Protein AF-A0A5B6YK71-F1 (afdb_monomer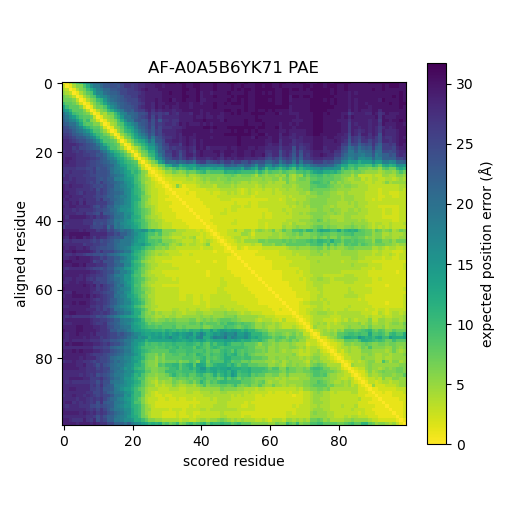)

pLDDT: mean 79.06, std 18.9, range [36.88, 95.69]

Radius of gyration: 24.8 Å; Cα contacts (8 Å, |Δi|>4): 43; chains: 1; bounding box: 58×72×35 Å

Mean predicted aligned error: 12.87 Å

Organism: Davidia involucrata (NCBI:txid16924)

Structure (mmCIF, N/CA/C/O backbone):
data_AF-A0A5B6YK71-F1
#
_entry.id   AF-A0A5B6YK71-F1
#
loop_
_atom_site.group_PDB
_atom_site.id
_atom_site.type_symbol
_atom_site.label_atom_id
_atom_site.label_alt_id
_atom_site.label_comp_id
_atom_site.label_asym_id
_atom_site.label_entity_id
_atom_site.label_seq_id
_atom_site.pdbx_PDB_ins_code
_atom_site.Cartn_x
_atom_site.Cartn_y
_atom_site.Cartn_z
_atom_site.occupancy
_atom_site.B_iso_or_equiv
_atom_site.auth_seq_id
_atom_site.auth_comp_id
_atom_site.auth_asym_id
_atom_site.auth_atom_id
_atom_site.pdbx_PDB_model_num
ATOM 1 N N . MET A 1 1 ? -48.094 57.738 -16.896 1.00 43.31 1 MET A N 1
ATOM 2 C CA . MET A 1 1 ? -46.887 57.117 -16.311 1.00 43.31 1 MET A CA 1
ATOM 3 C C . MET A 1 1 ? -47.266 55.746 -15.783 1.00 43.31 1 MET A C 1
ATOM 5 O O . MET A 1 1 ? -48.151 55.680 -14.945 1.00 43.31 1 MET A O 1
ATOM 9 N N . GLY A 1 2 ? -46.614 54.698 -16.291 1.00 42.88 2 GLY A N 1
ATOM 10 C CA . GLY A 1 2 ? -46.487 53.401 -15.619 1.00 42.88 2 GLY A CA 1
ATOM 11 C C . GLY A 1 2 ? -47.617 52.389 -15.817 1.00 42.88 2 GLY A C 1
ATOM 12 O O . GLY A 1 2 ? -48.581 52.386 -15.059 1.00 42.88 2 GLY A O 1
ATOM 13 N N . LYS A 1 3 ? -47.412 51.436 -16.731 1.00 36.88 3 LYS A N 1
ATOM 14 C CA . LYS A 1 3 ? -47.361 50.022 -16.331 1.00 36.88 3 LYS A CA 1
ATOM 15 C C . LYS A 1 3 ? -46.655 49.197 -17.400 1.00 36.88 3 LYS A C 1
ATOM 17 O O . LYS A 1 3 ? -47.119 49.070 -18.526 1.00 36.88 3 LYS A O 1
ATOM 22 N N . GLU A 1 4 ? -45.472 48.754 -17.007 1.00 38.56 4 GLU A N 1
ATOM 23 C CA . GLU A 1 4 ? -44.539 47.928 -17.752 1.00 38.56 4 GLU A CA 1
ATOM 24 C C . GLU A 1 4 ? -45.107 46.517 -17.918 1.00 38.56 4 GLU A C 1
ATOM 26 O O . GLU A 1 4 ? -45.783 45.984 -17.038 1.00 38.56 4 GLU A O 1
ATOM 31 N N . SER A 1 5 ? -44.844 45.951 -19.090 1.00 42.59 5 SER A N 1
ATOM 32 C CA . SER A 1 5 ? -45.140 44.581 -19.483 1.00 42.59 5 SER A CA 1
ATOM 33 C C . SER A 1 5 ? -44.465 43.573 -18.554 1.00 42.59 5 SER A C 1
ATOM 35 O O . SER A 1 5 ? -43.246 43.608 -18.384 1.00 42.59 5 SER A O 1
ATOM 37 N N . GLU A 1 6 ? -45.261 42.647 -18.021 1.00 40.31 6 GLU A N 1
ATOM 38 C CA . GLU A 1 6 ? -44.812 41.427 -17.353 1.00 40.31 6 GLU A CA 1
ATOM 39 C C . GLU A 1 6 ? -43.846 40.639 -18.247 1.00 40.31 6 GLU A C 1
ATOM 41 O O . GLU A 1 6 ? -44.232 40.060 -19.262 1.00 40.31 6 GLU A O 1
ATOM 46 N N . VAL A 1 7 ? -42.584 40.570 -17.835 1.00 40.75 7 VAL A N 1
ATOM 47 C CA . VAL A 1 7 ? -41.667 39.500 -18.232 1.00 40.75 7 VAL A CA 1
ATOM 48 C C . VAL A 1 7 ? -41.608 38.523 -17.069 1.00 40.75 7 VAL A C 1
ATOM 50 O O . VAL A 1 7 ? -40.939 38.754 -16.065 1.00 40.75 7 VAL A O 1
ATOM 53 N N . SER A 1 8 ? -42.384 37.448 -17.203 1.00 39.19 8 SER A N 1
ATOM 54 C CA . SER A 1 8 ? -42.418 36.318 -16.282 1.00 39.19 8 SER A CA 1
ATOM 55 C C . SER A 1 8 ? -41.026 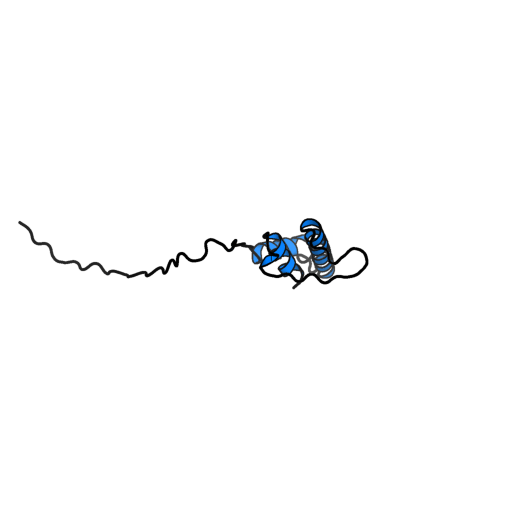35.688 -16.211 1.00 39.19 8 SER A C 1
ATOM 57 O O . SER A 1 8 ? -40.573 35.044 -17.158 1.00 39.19 8 SER A O 1
ATOM 59 N N . ALA A 1 9 ? -40.334 35.898 -15.093 1.00 43.09 9 ALA A N 1
ATOM 60 C CA . ALA A 1 9 ? -39.089 35.217 -14.781 1.00 43.09 9 ALA A CA 1
ATOM 61 C C . ALA A 1 9 ? -39.365 33.710 -14.627 1.00 43.09 9 ALA A C 1
ATOM 63 O O . ALA A 1 9 ? -40.253 33.307 -13.880 1.00 43.09 9 ALA A O 1
ATOM 64 N N . MET A 1 10 ? -38.623 32.878 -15.361 1.00 47.47 10 MET A N 1
ATOM 65 C CA . MET A 1 10 ? -38.597 31.430 -15.152 1.00 47.47 10 MET A CA 1
ATOM 66 C C . MET A 1 10 ? -37.976 31.138 -13.784 1.00 47.47 10 MET A C 1
ATOM 68 O O . MET A 1 10 ? -36.765 31.269 -13.608 1.00 47.47 10 MET A O 1
ATOM 72 N N . GLU A 1 11 ? -38.799 30.720 -12.827 1.00 48.88 11 GLU A N 1
ATOM 73 C CA . GLU A 1 11 ? -38.326 30.052 -11.620 1.00 48.88 11 GLU A CA 1
ATOM 74 C C . GLU A 1 11 ? -37.856 28.641 -11.992 1.00 48.88 11 GLU A C 1
ATOM 76 O O . GLU A 1 11 ? -38.653 27.743 -12.263 1.00 48.88 11 GLU A O 1
ATOM 81 N N . ILE A 1 12 ? -36.538 28.446 -12.034 1.00 52.28 12 ILE A N 1
ATOM 82 C CA . ILE A 1 12 ? -35.943 27.112 -11.996 1.00 52.28 12 ILE A CA 1
ATOM 83 C C . ILE A 1 12 ? -35.809 26.766 -10.513 1.00 52.28 12 ILE A C 1
ATOM 85 O O . ILE A 1 12 ? -34.891 27.228 -9.837 1.00 52.28 12 ILE A O 1
ATOM 89 N N . ASP A 1 13 ? -36.772 25.993 -10.006 1.00 48.50 13 ASP A N 1
ATOM 90 C CA . ASP A 1 13 ? -36.745 25.367 -8.680 1.00 48.50 13 ASP A CA 1
ATOM 91 C C . ASP A 1 13 ? -35.641 24.292 -8.669 1.00 48.50 13 ASP A C 1
ATOM 93 O O . ASP A 1 13 ? -35.897 23.088 -8.746 1.00 48.50 13 ASP A O 1
ATOM 97 N N . ASP A 1 14 ? -34.377 24.725 -8.617 1.00 51.66 14 ASP A N 1
ATOM 98 C CA . ASP A 1 14 ? -33.256 23.872 -8.235 1.00 51.66 14 ASP A CA 1
ATOM 99 C C . ASP A 1 14 ? -33.403 23.571 -6.741 1.00 51.66 14 ASP A C 1
ATOM 101 O O . ASP A 1 14 ? -32.747 24.155 -5.871 1.00 51.66 14 ASP A O 1
ATOM 105 N N . LYS A 1 15 ? -34.270 22.600 -6.432 1.00 49.78 15 LYS A N 1
ATOM 106 C CA . LYS A 1 15 ? -34.231 21.850 -5.178 1.00 49.78 15 LYS A CA 1
ATOM 107 C C . LYS A 1 15 ? -32.904 21.111 -5.105 1.00 49.78 15 LYS A C 1
ATOM 109 O O . LYS A 1 15 ? -32.820 19.893 -5.248 1.00 49.78 15 LYS A O 1
ATOM 114 N N . LYS A 1 16 ? -31.842 21.847 -4.784 1.00 44.91 16 LYS A N 1
ATOM 115 C CA . LYS A 1 16 ? -30.685 21.292 -4.108 1.00 44.91 16 LYS A CA 1
ATOM 116 C C . LYS A 1 16 ? -31.196 20.852 -2.747 1.00 44.91 16 LYS A C 1
ATOM 118 O O . LYS A 1 16 ? -31.210 21.624 -1.789 1.00 44.91 16 LYS A O 1
ATOM 123 N N . SER A 1 17 ? -31.638 19.600 -2.680 1.00 41.97 17 SER A N 1
ATOM 124 C CA . SER A 1 17 ? -31.829 18.855 -1.446 1.00 41.97 17 SER A CA 1
ATOM 125 C C . SER A 1 17 ? -30.477 18.780 -0.738 1.00 41.97 17 SER A C 1
ATOM 127 O O . SER A 1 17 ? -29.759 17.782 -0.788 1.00 41.97 17 SER A O 1
ATOM 129 N N . THR A 1 18 ? -30.088 19.883 -0.111 1.00 51.75 18 THR A N 1
ATOM 130 C CA . THR A 1 18 ? -28.995 19.933 0.844 1.00 51.75 18 THR A CA 1
ATOM 131 C C . THR A 1 18 ? -29.599 19.404 2.131 1.00 51.75 18 THR A C 1
ATOM 133 O O . THR A 1 18 ? -29.960 20.163 3.021 1.00 51.75 18 THR A O 1
ATOM 136 N N . ALA A 1 19 ? -29.822 18.088 2.166 1.00 50.00 19 ALA A N 1
ATOM 137 C CA . ALA A 1 19 ? -30.210 17.400 3.382 1.00 50.00 19 ALA A CA 1
ATOM 138 C C . ALA A 1 19 ? -29.140 17.705 4.449 1.00 50.00 19 ALA A C 1
ATOM 140 O O . ALA A 1 19 ? -27.958 17.423 4.209 1.00 50.00 19 ALA A O 1
ATOM 141 N N . PRO A 1 20 ? -29.503 18.294 5.599 1.00 51.91 20 PRO A N 1
ATOM 142 C CA . PRO A 1 20 ? -28.555 18.644 6.648 1.00 51.91 20 PRO A CA 1
ATOM 143 C C . PRO A 1 20 ? -28.234 17.444 7.562 1.00 51.91 20 PRO A C 1
ATOM 145 O O . PRO A 1 20 ? -28.147 17.611 8.769 1.00 51.91 20 PRO A O 1
ATOM 148 N N . ASP A 1 21 ? -28.003 16.244 7.009 1.00 52.28 21 ASP A N 1
ATOM 149 C CA . ASP A 1 21 ? -27.893 15.001 7.802 1.00 52.28 21 ASP A CA 1
ATOM 150 C C . ASP A 1 21 ? -26.572 14.227 7.617 1.00 52.28 21 ASP A C 1
ATOM 152 O O . ASP A 1 21 ? -26.547 12.998 7.603 1.00 52.28 21 ASP A O 1
ATOM 156 N N . GLN A 1 22 ? -25.425 14.904 7.485 1.00 58.03 22 GLN A N 1
ATOM 157 C CA . GLN A 1 22 ? -24.112 14.228 7.542 1.00 58.03 22 GLN A CA 1
ATOM 158 C C . GLN A 1 22 ? -23.039 15.067 8.242 1.00 58.03 22 GLN A C 1
ATOM 160 O O . GLN A 1 22 ? -21.990 15.359 7.671 1.00 58.03 22 GLN A O 1
ATOM 165 N N . ILE A 1 23 ? -23.287 15.458 9.491 1.00 55.41 23 ILE A N 1
ATOM 166 C CA . ILE A 1 23 ? -22.301 16.205 10.293 1.00 55.41 23 ILE A CA 1
ATOM 167 C C . ILE A 1 23 ? -21.299 15.262 10.998 1.00 55.41 23 ILE A C 1
ATOM 169 O O . ILE A 1 23 ? -20.198 15.683 11.327 1.00 55.41 23 ILE A O 1
ATOM 173 N N . ASN A 1 24 ? -21.596 13.961 11.137 1.00 58.62 24 ASN A N 1
ATOM 174 C CA . ASN A 1 24 ? -20.811 13.052 11.993 1.00 58.62 24 ASN A CA 1
ATOM 175 C C . ASN A 1 24 ? -20.087 11.891 11.288 1.00 58.62 24 ASN A C 1
ATOM 177 O O . ASN A 1 24 ? -19.692 10.940 11.958 1.00 58.62 24 ASN A O 1
ATOM 181 N N . ASN A 1 25 ? -19.871 11.940 9.968 1.00 65.94 25 ASN A N 1
ATOM 182 C CA . ASN A 1 25 ? -18.995 10.963 9.310 1.00 65.94 25 ASN A CA 1
ATOM 183 C C . ASN A 1 25 ? -17.828 11.682 8.616 1.00 65.94 25 ASN A C 1
ATOM 185 O O . ASN A 1 25 ? -18.070 12.407 7.645 1.00 65.94 25 ASN A O 1
ATOM 189 N N . PRO A 1 26 ? -16.578 11.535 9.095 1.00 75.12 26 PRO A N 1
ATOM 190 C CA . PRO A 1 26 ? -15.439 12.209 8.486 1.00 75.12 26 PRO A CA 1
ATOM 191 C C . PRO A 1 26 ? -15.280 11.753 7.031 1.00 75.12 26 PRO A C 1
ATOM 193 O O . PRO A 1 26 ? -15.071 10.575 6.738 1.00 75.12 26 PRO A O 1
ATOM 196 N N . LYS A 1 27 ? -15.403 12.702 6.097 1.00 82.06 27 LYS A N 1
ATOM 197 C CA . LYS A 1 27 ? -15.238 12.450 4.663 1.00 82.06 27 LYS A CA 1
ATOM 198 C C . LYS A 1 27 ? -13.756 12.510 4.313 1.00 82.06 27 LYS A C 1
ATOM 200 O O . LYS A 1 27 ? -13.120 13.551 4.449 1.00 82.06 27 LYS A O 1
ATOM 205 N N . PHE A 1 28 ? -13.218 11.396 3.830 1.00 86.62 28 PHE A N 1
ATOM 206 C CA . PHE A 1 28 ? -11.848 11.308 3.330 1.00 86.62 28 PHE A CA 1
ATOM 207 C C . PHE A 1 28 ? -11.853 11.237 1.803 1.00 86.62 28 PHE A C 1
ATOM 209 O O . PHE A 1 28 ? -12.596 10.452 1.218 1.00 86.62 28 PHE A O 1
ATOM 216 N N . SER A 1 29 ? -10.997 12.023 1.153 1.00 88.75 29 SER A N 1
ATOM 217 C CA . SER A 1 29 ? -10.829 12.023 -0.304 1.00 88.75 29 SER A CA 1
ATOM 218 C C . SER A 1 29 ? -9.421 11.585 -0.696 1.00 88.75 29 SER A C 1
ATOM 220 O O . SER A 1 29 ? -8.447 12.025 -0.081 1.00 88.75 29 SER A O 1
ATOM 222 N N . ILE A 1 30 ? -9.300 10.774 -1.753 1.00 90.38 30 ILE A N 1
ATOM 223 C CA . ILE A 1 30 ? -8.012 10.414 -2.365 1.00 90.38 30 ILE A CA 1
ATOM 224 C C . ILE A 1 30 ? -8.062 10.585 -3.883 1.00 90.38 30 ILE A C 1
ATOM 226 O O . ILE A 1 30 ? -9.028 10.187 -4.529 1.00 90.38 30 ILE A O 1
ATOM 230 N N . ASN A 1 31 ? -6.998 11.136 -4.472 1.00 93.00 31 ASN A N 1
ATOM 231 C CA . ASN A 1 31 ? -6.849 11.176 -5.926 1.00 93.00 31 ASN A CA 1
ATOM 232 C C . ASN A 1 31 ? -6.157 9.892 -6.406 1.00 93.00 31 ASN A C 1
ATOM 234 O O . ASN A 1 31 ? -4.928 9.809 -6.475 1.00 93.00 31 ASN A O 1
ATOM 238 N N . VAL A 1 32 ? -6.965 8.866 -6.688 1.00 92.62 32 VAL A N 1
ATOM 239 C CA . VAL A 1 32 ? -6.480 7.526 -7.055 1.00 92.62 32 VAL A CA 1
ATOM 240 C C . VAL A 1 32 ? -5.633 7.568 -8.326 1.00 92.62 32 VAL A C 1
ATOM 242 O O . VAL A 1 32 ? -4.548 6.990 -8.357 1.00 92.62 32 VAL A O 1
ATOM 245 N N . LEU A 1 33 ? -6.095 8.276 -9.360 1.00 92.94 33 LEU A N 1
ATOM 246 C CA . LEU A 1 33 ? -5.430 8.301 -10.662 1.00 92.94 33 LEU A CA 1
ATOM 247 C C . LEU A 1 33 ? -4.041 8.938 -10.572 1.00 92.94 33 LEU A C 1
ATOM 249 O O . LEU A 1 33 ? -3.060 8.353 -11.035 1.00 92.94 33 LEU A O 1
ATOM 253 N N . GLN A 1 34 ? -3.946 10.108 -9.936 1.00 94.19 34 GLN A N 1
ATOM 254 C CA . GLN A 1 34 ? -2.676 10.809 -9.771 1.00 94.19 34 GLN A CA 1
ATOM 255 C C . GLN A 1 34 ? -1.686 9.983 -8.939 1.00 94.19 34 GLN A C 1
ATOM 257 O O . GLN A 1 34 ? -0.514 9.855 -9.311 1.00 94.19 34 GLN A O 1
ATOM 262 N N . LEU A 1 35 ? -2.147 9.382 -7.837 1.00 92.50 35 LEU A N 1
ATOM 263 C CA . LEU A 1 35 ? -1.314 8.546 -6.970 1.00 92.50 35 LEU A CA 1
ATOM 264 C C . LEU A 1 35 ? -0.790 7.306 -7.704 1.00 92.50 35 LEU A C 1
ATOM 266 O O . LEU A 1 35 ? 0.391 6.968 -7.595 1.00 92.50 35 LEU A O 1
ATOM 270 N N . LEU A 1 36 ? -1.655 6.633 -8.459 1.00 93.00 36 LEU A N 1
ATOM 271 C CA . LEU A 1 36 ? -1.310 5.409 -9.167 1.00 93.00 36 LEU A CA 1
ATOM 272 C C . LEU A 1 36 ? -0.318 5.696 -10.297 1.00 93.00 36 LEU A C 1
ATOM 274 O O . LEU A 1 36 ? 0.735 5.064 -10.353 1.00 93.00 36 LEU A O 1
ATOM 278 N N . LYS A 1 37 ? -0.591 6.699 -11.140 1.00 94.56 37 LYS A N 1
ATOM 279 C CA . LYS A 1 37 ? 0.288 7.051 -12.264 1.00 94.56 37 LYS A CA 1
ATOM 280 C C . LYS A 1 37 ? 1.661 7.533 -11.802 1.00 94.56 37 LYS A C 1
ATOM 282 O O . LYS A 1 37 ? 2.667 7.063 -12.330 1.00 94.56 37 LYS A O 1
ATOM 287 N N . SER A 1 38 ? 1.728 8.396 -10.786 1.00 94.38 38 SER A 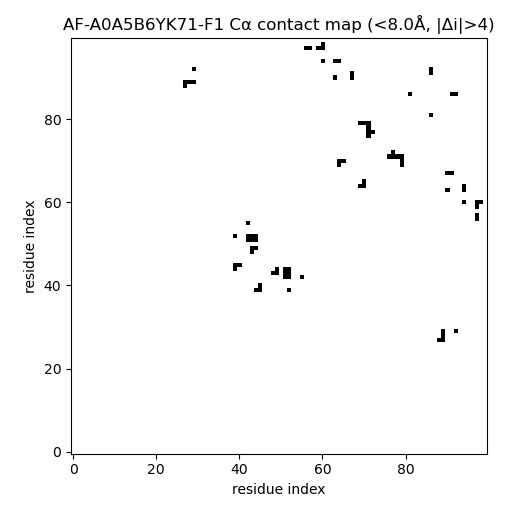N 1
ATOM 288 C CA . SER A 1 38 ? 3.014 8.848 -10.227 1.00 94.38 38 SER A CA 1
ATOM 289 C C . SER A 1 38 ? 3.832 7.683 -9.657 1.00 94.38 38 SER A C 1
ATOM 291 O O . SER A 1 38 ? 5.005 7.524 -10.001 1.00 94.38 38 SER A O 1
ATOM 293 N N . SER A 1 39 ? 3.197 6.806 -8.874 1.00 92.62 39 SER A N 1
ATOM 294 C CA . SER A 1 39 ? 3.858 5.639 -8.278 1.00 92.62 39 SER A CA 1
ATOM 295 C C . SER A 1 39 ? 4.340 4.641 -9.335 1.00 92.62 39 SER A C 1
ATOM 297 O O . SER A 1 39 ? 5.454 4.129 -9.247 1.00 92.62 39 SER A O 1
ATOM 299 N N . GLN A 1 40 ? 3.531 4.370 -10.360 1.00 93.94 40 GLN A N 1
ATOM 300 C CA . GLN A 1 40 ? 3.892 3.477 -11.463 1.00 93.94 40 GLN A CA 1
ATOM 301 C C . GLN A 1 40 ? 5.093 4.003 -12.254 1.00 93.94 40 GLN A C 1
ATOM 303 O O . GLN A 1 40 ? 6.055 3.263 -12.480 1.00 93.94 40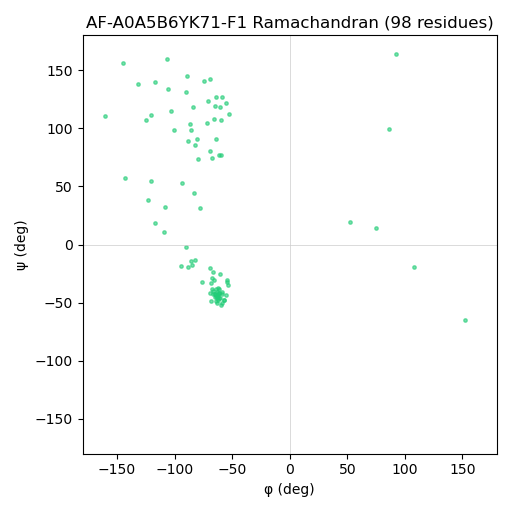 GLN A O 1
ATOM 308 N N . MET A 1 41 ? 5.076 5.286 -12.630 1.00 93.81 41 MET A N 1
ATOM 309 C CA . MET A 1 41 ? 6.174 5.887 -13.388 1.00 93.81 41 MET A CA 1
ATOM 310 C C . MET A 1 41 ? 7.484 5.911 -12.593 1.00 93.81 41 MET A C 1
ATOM 312 O O . MET A 1 41 ? 8.545 5.650 -13.158 1.00 93.81 41 MET A O 1
ATOM 316 N N . GLN A 1 42 ? 7.419 6.171 -11.284 1.00 94.88 42 GLN A N 1
ATOM 317 C CA . GLN A 1 42 ? 8.601 6.245 -10.425 1.00 94.88 42 GLN A CA 1
ATOM 318 C C . GLN A 1 42 ? 9.187 4.865 -10.081 1.00 94.88 42 GLN A C 1
ATOM 320 O O . GLN A 1 42 ? 10.400 4.729 -9.914 1.00 94.88 42 GLN A O 1
ATOM 325 N N . HIS A 1 43 ? 8.352 3.827 -9.973 1.00 94.19 43 HIS A N 1
ATOM 326 C CA . HIS A 1 43 ? 8.750 2.525 -9.424 1.00 94.19 43 HIS A CA 1
ATOM 327 C C . HIS A 1 43 ? 8.862 1.400 -10.461 1.00 94.19 43 HIS A C 1
ATOM 329 O O . HIS A 1 43 ? 8.679 0.232 -10.132 1.00 94.19 43 HIS A O 1
ATOM 335 N N . GLY A 1 44 ? 9.246 1.741 -11.693 1.00 89.06 44 GLY A N 1
ATOM 336 C CA . GLY A 1 44 ? 9.690 0.776 -12.709 1.00 89.06 44 GLY A CA 1
ATOM 337 C C . GLY A 1 44 ? 8.707 0.539 -13.848 1.00 89.06 44 GLY A C 1
ATOM 338 O O . GLY A 1 44 ? 9.133 0.140 -14.929 1.00 89.06 44 GLY A O 1
ATOM 339 N N . LEU A 1 45 ? 7.428 0.878 -13.674 1.00 92.81 45 LEU A N 1
ATOM 340 C CA . LEU A 1 45 ? 6.426 0.642 -14.712 1.00 92.81 45 LEU A CA 1
ATOM 341 C C . LEU A 1 45 ? 6.614 1.538 -15.940 1.00 92.81 45 LEU A C 1
ATOM 343 O O . LEU A 1 45 ? 6.177 1.173 -17.024 1.00 92.81 45 LEU A O 1
ATOM 347 N N . ARG A 1 46 ? 7.341 2.657 -15.800 1.00 93.19 46 ARG A N 1
ATOM 348 C CA . ARG A 1 46 ? 7.806 3.461 -16.942 1.00 93.19 46 ARG A CA 1
ATOM 349 C C . ARG A 1 46 ? 8.602 2.632 -17.962 1.00 93.19 46 ARG A C 1
ATOM 351 O O . ARG A 1 46 ? 8.543 2.931 -19.145 1.00 93.19 46 ARG A O 1
ATOM 358 N N . PHE A 1 47 ? 9.325 1.611 -17.502 1.00 92.56 47 PHE A N 1
ATOM 359 C CA . PHE A 1 47 ? 10.136 0.716 -18.332 1.00 92.56 47 PHE A CA 1
ATOM 360 C C . PHE A 1 47 ? 9.535 -0.697 -18.435 1.00 92.56 47 PHE A C 1
ATOM 362 O O . PHE A 1 47 ? 10.215 -1.615 -18.877 1.00 92.56 47 PHE A O 1
ATOM 369 N N . GLY A 1 48 ? 8.289 -0.899 -17.986 1.00 93.12 48 GLY A N 1
ATOM 370 C CA . GLY A 1 48 ? 7.637 -2.213 -17.983 1.00 93.12 48 GLY A CA 1
ATOM 371 C C . GLY A 1 48 ? 8.121 -3.186 -16.898 1.00 93.12 48 GLY A C 1
ATOM 372 O O . GLY A 1 48 ? 7.811 -4.372 -16.965 1.00 93.12 48 GLY A O 1
ATOM 373 N N . ASP A 1 49 ? 8.853 -2.728 -15.875 1.00 95.50 49 ASP A N 1
ATOM 374 C CA . ASP A 1 49 ? 9.308 -3.599 -14.781 1.00 95.50 49 ASP A CA 1
ATOM 375 C C . ASP A 1 49 ? 8.212 -3.790 -13.717 1.00 95.50 49 ASP A C 1
ATOM 377 O O . ASP A 1 49 ? 8.141 -3.097 -12.692 1.00 95.50 49 ASP A O 1
ATOM 381 N N . TYR A 1 50 ? 7.347 -4.774 -13.965 1.00 94.88 50 TYR A N 1
ATOM 382 C CA . TYR A 1 50 ? 6.270 -5.168 -13.055 1.00 94.88 50 TYR A CA 1
ATOM 383 C C . TYR A 1 50 ? 6.790 -5.756 -11.736 1.00 94.88 50 TYR A C 1
ATOM 385 O O . TYR A 1 50 ? 6.157 -5.601 -10.687 1.00 94.88 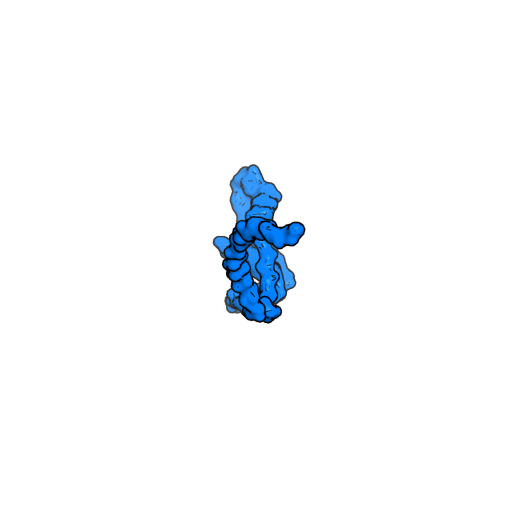50 TYR A O 1
ATOM 393 N N . THR A 1 51 ? 7.958 -6.410 -11.750 1.00 94.12 51 THR A N 1
ATOM 394 C CA . THR A 1 51 ? 8.520 -7.050 -10.552 1.00 94.12 51 THR A CA 1
ATOM 395 C C . THR A 1 51 ? 8.966 -6.010 -9.529 1.00 94.12 51 THR A C 1
ATOM 397 O O . THR A 1 51 ? 8.678 -6.141 -8.332 1.00 94.12 51 THR A O 1
ATOM 400 N N . ARG A 1 52 ? 9.599 -4.930 -9.998 1.00 94.88 52 ARG A N 1
ATOM 401 C CA . ARG A 1 52 ? 9.992 -3.783 -9.178 1.00 94.88 52 ARG A CA 1
ATOM 402 C C . ARG A 1 52 ? 8.775 -3.048 -8.627 1.00 94.88 52 ARG A C 1
ATOM 404 O O . ARG A 1 52 ? 8.760 -2.751 -7.430 1.00 94.88 52 ARG A O 1
ATOM 411 N N . TYR A 1 53 ? 7.738 -2.836 -9.439 1.00 95.69 53 TYR A N 1
ATOM 412 C CA . TYR A 1 53 ? 6.503 -2.204 -8.968 1.00 95.69 53 TYR A CA 1
ATOM 413 C C . TYR A 1 53 ? 5.811 -3.044 -7.880 1.00 95.69 53 TYR A C 1
ATOM 415 O O . TYR A 1 53 ? 5.446 -2.521 -6.827 1.00 95.69 53 TYR A O 1
ATOM 423 N N . ARG A 1 54 ? 5.745 -4.373 -8.039 1.00 94.56 54 ARG A N 1
ATOM 424 C CA . ARG A 1 54 ? 5.194 -5.281 -7.014 1.00 94.56 54 ARG A CA 1
ATOM 425 C C . ARG A 1 54 ? 5.977 -5.232 -5.694 1.00 94.56 54 ARG A C 1
ATOM 427 O O . ARG A 1 54 ? 5.383 -5.200 -4.610 1.00 94.56 54 ARG A O 1
ATOM 434 N N . ARG A 1 55 ? 7.314 -5.193 -5.756 1.00 95.31 55 ARG A N 1
ATOM 435 C CA . ARG A 1 55 ? 8.177 -5.000 -4.569 1.00 95.31 55 ARG A CA 1
ATOM 436 C C . ARG A 1 55 ? 7.908 -3.657 -3.888 1.00 95.31 55 ARG A C 1
ATOM 438 O O . ARG A 1 55 ? 7.880 -3.591 -2.659 1.00 95.31 55 ARG A O 1
ATOM 445 N N . TYR A 1 56 ? 7.668 -2.601 -4.662 1.00 95.50 56 TYR A N 1
ATOM 446 C CA . TYR A 1 56 ? 7.260 -1.310 -4.117 1.00 95.50 56 TYR A CA 1
ATOM 447 C C . TYR A 1 56 ? 5.906 -1.389 -3.396 1.00 95.50 56 TYR A C 1
ATOM 449 O O . TYR A 1 56 ? 5.836 -0.976 -2.237 1.00 95.50 56 TYR A O 1
ATOM 457 N N . CYS A 1 57 ? 4.866 -1.963 -4.013 1.00 94.94 57 CYS A N 1
ATOM 458 C CA . CYS A 1 57 ? 3.531 -2.064 -3.406 1.00 94.94 57 CYS A CA 1
ATOM 459 C C . CYS A 1 57 ? 3.579 -2.793 -2.055 1.00 94.94 57 CYS A C 1
ATOM 461 O O . CYS A 1 57 ? 3.107 -2.271 -1.046 1.00 94.94 57 CYS A O 1
ATOM 463 N N . THR A 1 58 ? 4.253 -3.944 -1.991 1.00 94.31 58 THR A N 1
ATOM 464 C CA . THR A 1 58 ? 4.429 -4.698 -0.733 1.00 94.31 58 THR A CA 1
ATOM 465 C C . THR A 1 58 ? 5.226 -3.927 0.327 1.00 94.31 58 THR A C 1
ATOM 467 O O . THR A 1 58 ? 4.856 -3.912 1.506 1.00 94.31 58 THR A O 1
ATOM 470 N N . ALA A 1 59 ? 6.297 -3.225 -0.060 1.00 95.25 59 ALA A N 1
ATOM 471 C CA . ALA A 1 59 ? 7.070 -2.399 0.864 1.00 95.25 59 ALA A CA 1
ATOM 472 C C . ALA A 1 59 ? 6.265 -1.196 1.383 1.00 95.25 59 ALA A C 1
ATOM 474 O O . ALA A 1 59 ? 6.346 -0.871 2.572 1.00 95.25 59 ALA A O 1
ATOM 475 N N . ARG A 1 60 ? 5.481 -0.550 0.513 1.00 94.94 60 ARG A N 1
ATOM 476 C CA . ARG A 1 60 ? 4.581 0.559 0.848 1.00 94.94 60 ARG A CA 1
ATOM 477 C C . ARG A 1 60 ? 3.493 0.095 1.810 1.00 94.94 60 ARG A C 1
ATOM 479 O O . ARG A 1 60 ? 3.308 0.731 2.845 1.00 94.94 60 ARG A O 1
ATOM 486 N N . LEU A 1 61 ? 2.872 -1.048 1.529 1.00 93.06 61 LEU A N 1
ATOM 487 C CA . LEU A 1 61 ? 1.862 -1.678 2.373 1.00 93.06 61 LEU A CA 1
ATOM 488 C C . LEU A 1 61 ? 2.403 -1.957 3.785 1.00 93.06 61 LEU A C 1
ATOM 490 O O . LEU A 1 61 ? 1.811 -1.549 4.783 1.00 93.06 61 LEU A O 1
ATOM 494 N N . ARG A 1 62 ? 3.604 -2.541 3.887 1.00 92.56 62 ARG A N 1
ATOM 495 C CA . ARG A 1 62 ? 4.282 -2.771 5.175 1.00 92.56 62 ARG A CA 1
ATOM 496 C C . ARG A 1 62 ? 4.532 -1.475 5.954 1.00 92.56 62 ARG A C 1
ATOM 498 O O . ARG A 1 62 ? 4.381 -1.460 7.177 1.00 92.56 62 ARG A O 1
ATOM 505 N N . ARG A 1 63 ? 4.942 -0.394 5.278 1.00 94.12 63 ARG A N 1
ATOM 506 C CA . ARG A 1 63 ? 5.146 0.923 5.914 1.00 94.12 63 ARG A CA 1
ATOM 507 C C . ARG A 1 63 ? 3.821 1.510 6.405 1.00 94.12 63 ARG A C 1
ATOM 509 O O . ARG A 1 63 ? 3.782 1.994 7.532 1.00 94.12 63 ARG A O 1
ATOM 516 N N . LEU A 1 64 ? 2.751 1.410 5.612 1.00 93.12 64 LEU A N 1
ATOM 517 C CA . LEU A 1 64 ? 1.410 1.873 5.987 1.00 93.12 64 LEU A CA 1
ATOM 518 C C . LEU A 1 64 ? 0.909 1.159 7.245 1.00 93.12 64 LEU A C 1
ATOM 520 O O . LEU A 1 64 ? 0.609 1.838 8.227 1.00 93.12 64 LEU A O 1
ATOM 524 N N . TYR A 1 65 ? 0.948 -0.177 7.273 1.00 91.00 65 TYR A N 1
ATOM 525 C CA . TYR A 1 65 ? 0.559 -0.968 8.446 1.00 91.00 65 TYR A CA 1
ATOM 526 C C . TYR A 1 65 ? 1.328 -0.580 9.715 1.00 91.00 65 TYR A C 1
ATOM 528 O O . TYR A 1 65 ? 0.728 -0.434 10.779 1.00 91.00 65 TYR A O 1
ATOM 536 N N . LYS A 1 66 ? 2.649 -0.364 9.617 1.00 91.31 66 LYS A N 1
ATOM 537 C CA . LYS A 1 66 ? 3.453 0.112 10.756 1.00 91.31 66 LYS A CA 1
ATOM 538 C C . LYS A 1 66 ? 3.054 1.521 11.193 1.00 91.31 66 LYS A C 1
ATOM 540 O O . LYS A 1 66 ? 2.899 1.760 12.385 1.00 91.31 66 LYS A O 1
ATOM 545 N N . SER A 1 67 ? 2.878 2.436 10.240 1.00 91.38 67 SER A N 1
ATOM 546 C CA . SER A 1 67 ? 2.566 3.843 10.515 1.00 91.38 67 SER A CA 1
ATOM 547 C C . SER A 1 67 ? 1.180 4.048 11.136 1.00 91.38 67 SER A C 1
ATOM 549 O O . SER A 1 67 ? 0.983 5.000 11.883 1.00 91.38 67 SER A O 1
ATOM 551 N N . LEU A 1 68 ? 0.241 3.151 10.828 1.00 89.88 68 LEU A N 1
ATOM 552 C CA . LEU A 1 68 ? -1.118 3.117 11.369 1.00 89.88 68 LEU A CA 1
ATOM 553 C C . LEU A 1 68 ? -1.222 2.272 12.649 1.00 89.88 68 LEU A C 1
ATOM 555 O O . LEU A 1 68 ? -2.307 2.125 13.198 1.00 89.88 68 LEU A O 1
ATOM 559 N N . LYS A 1 69 ? -0.117 1.650 13.096 1.00 87.62 69 LYS A N 1
ATOM 560 C CA . LYS A 1 69 ? -0.089 0.636 14.170 1.00 87.62 69 LYS A CA 1
ATOM 561 C C . LYS A 1 69 ? -1.083 -0.522 13.944 1.00 87.62 69 LYS A C 1
ATOM 563 O O . LYS A 1 69 ? -1.387 -1.285 14.858 1.00 87.62 69 LYS A O 1
ATOM 568 N N . PHE A 1 70 ? -1.531 -0.717 12.705 1.00 85.81 70 PHE A N 1
ATOM 569 C CA . PHE A 1 70 ? -2.528 -1.705 12.301 1.00 85.81 70 PHE A CA 1
ATOM 570 C C . PHE A 1 70 ? -1.852 -3.004 11.842 1.00 85.81 70 PHE A C 1
ATOM 572 O O . PHE A 1 70 ? -2.038 -3.479 10.731 1.00 85.81 70 PHE A O 1
ATOM 579 N N . THR A 1 71 ? -0.979 -3.567 12.674 1.00 85.75 71 THR A N 1
ATOM 580 C CA . THR A 1 71 ? -0.234 -4.785 12.306 1.00 85.75 71 THR A CA 1
ATOM 581 C C . THR A 1 71 ? -0.992 -6.053 12.700 1.00 85.75 71 THR A C 1
ATOM 583 O O . THR A 1 71 ? -1.635 -6.102 13.749 1.00 85.75 71 THR A O 1
ATOM 586 N N . HIS A 1 72 ? -0.882 -7.106 11.889 1.00 85.50 72 HIS A N 1
ATOM 587 C CA . HIS A 1 72 ? -1.535 -8.404 12.111 1.00 85.50 72 HIS A CA 1
ATOM 588 C C . HIS A 1 72 ? -0.834 -9.287 13.164 1.00 85.50 72 HIS A C 1
ATOM 590 O O . HIS A 1 72 ? -0.849 -10.508 13.057 1.00 85.50 72 HIS A O 1
ATOM 596 N N . GLY A 1 73 ? -0.210 -8.681 14.177 1.00 83.44 73 GLY A N 1
ATOM 597 C CA . GLY A 1 73 ? 0.553 -9.385 15.213 1.00 83.44 73 GLY A CA 1
ATOM 598 C C . GLY A 1 73 ? 2.046 -9.530 14.898 1.00 83.44 73 GLY A C 1
ATOM 599 O O . GLY A 1 73 ? 2.501 -9.307 13.776 1.00 83.44 73 GLY A O 1
ATOM 600 N N . ARG A 1 74 ? 2.830 -9.862 15.933 1.00 77.25 74 ARG A N 1
ATOM 601 C CA . ARG A 1 74 ? 4.301 -9.941 15.895 1.00 77.25 74 ARG A CA 1
ATOM 602 C C . ARG A 1 74 ? 4.789 -11.348 16.264 1.00 77.25 74 ARG A C 1
ATOM 604 O O . ARG A 1 74 ? 5.547 -11.521 17.208 1.00 77.25 74 ARG A O 1
ATOM 611 N N . GLY A 1 75 ? 4.282 -12.347 15.546 1.00 83.12 75 GLY A N 1
ATOM 612 C CA . GLY A 1 75 ? 4.603 -13.765 15.744 1.00 83.12 75 GLY A CA 1
ATOM 613 C C . GLY A 1 75 ? 3.441 -14.651 15.310 1.00 83.12 75 GLY A C 1
ATOM 614 O O . GLY A 1 75 ? 3.533 -15.348 14.307 1.00 83.12 75 GLY A O 1
ATOM 615 N N . LYS A 1 76 ? 2.307 -14.546 16.011 1.00 86.50 76 LYS A N 1
ATOM 616 C CA . LYS A 1 76 ? 1.044 -15.171 15.596 1.00 86.50 76 LYS A CA 1
ATOM 617 C C . LYS A 1 76 ? 0.247 -14.208 14.720 1.00 86.50 76 LYS A C 1
ATOM 619 O O . LYS A 1 76 ? 0.081 -13.042 15.083 1.00 86.50 76 LYS A O 1
ATOM 624 N N . TYR A 1 77 ? -0.227 -14.699 13.577 1.00 87.38 77 TYR A N 1
ATOM 625 C CA . TYR A 1 77 ? -1.061 -13.925 12.665 1.00 87.38 77 TYR A CA 1
ATOM 626 C C . TYR A 1 77 ? -2.450 -13.711 13.271 1.00 87.38 77 TYR A C 1
ATOM 628 O O . TYR A 1 77 ? -3.150 -14.663 13.606 1.00 87.38 77 TYR A O 1
ATOM 636 N N . ASN A 1 78 ? -2.852 -12.451 13.393 1.00 85.69 78 ASN A N 1
ATOM 637 C CA . ASN A 1 78 ? -4.191 -12.050 13.789 1.00 85.69 78 ASN A CA 1
ATOM 638 C C . ASN A 1 78 ? -4.767 -11.122 12.714 1.00 85.69 78 ASN A C 1
ATOM 640 O O . ASN A 1 78 ? -4.333 -9.974 12.549 1.00 85.69 78 ASN A O 1
ATOM 644 N N . LYS A 1 79 ? -5.719 -11.645 11.936 1.00 85.06 79 LYS A N 1
ATOM 645 C CA . LYS A 1 79 ? -6.368 -10.890 10.864 1.00 85.06 79 LYS A CA 1
ATOM 646 C C . LYS A 1 79 ? -7.164 -9.741 11.478 1.00 85.06 79 LYS A C 1
ATOM 648 O O . LYS A 1 79 ? -8.099 -9.962 12.235 1.00 85.06 79 LYS A O 1
ATOM 653 N N . ARG A 1 80 ? -6.802 -8.511 11.113 1.00 84.81 80 ARG A N 1
ATOM 654 C CA . ARG A 1 80 ? -7.535 -7.301 11.494 1.00 84.81 80 ARG A CA 1
ATOM 655 C C . ARG A 1 80 ? -8.347 -6.853 10.290 1.00 84.81 80 ARG A C 1
ATOM 657 O O . ARG A 1 80 ? -7.763 -6.540 9.253 1.00 84.81 80 ARG A O 1
ATOM 664 N N . ALA A 1 81 ? -9.669 -6.886 10.406 1.00 83.38 81 ALA A N 1
ATOM 665 C CA . ALA A 1 81 ? -10.556 -6.412 9.353 1.00 83.38 81 ALA A CA 1
ATOM 666 C C . ALA A 1 81 ? -10.560 -4.879 9.317 1.00 83.38 81 ALA A C 1
ATOM 668 O O . ALA A 1 81 ? -10.531 -4.233 10.363 1.00 83.38 81 ALA A O 1
ATOM 669 N N . ILE A 1 82 ? -10.582 -4.311 8.112 1.00 84.06 82 ILE A N 1
ATOM 670 C CA . ILE A 1 82 ? -10.745 -2.871 7.908 1.00 84.06 82 ILE A CA 1
ATOM 671 C C . ILE A 1 82 ? -12.253 -2.614 7.873 1.00 84.06 82 ILE A C 1
ATOM 673 O O . ILE A 1 82 ? -12.914 -2.951 6.895 1.00 84.06 82 ILE A O 1
ATOM 677 N N . THR A 1 83 ? -12.807 -2.081 8.959 1.00 82.94 83 THR A N 1
ATOM 678 C CA . THR A 1 83 ? -14.218 -1.666 9.057 1.00 82.94 83 THR A CA 1
ATOM 679 C C . THR A 1 83 ? -1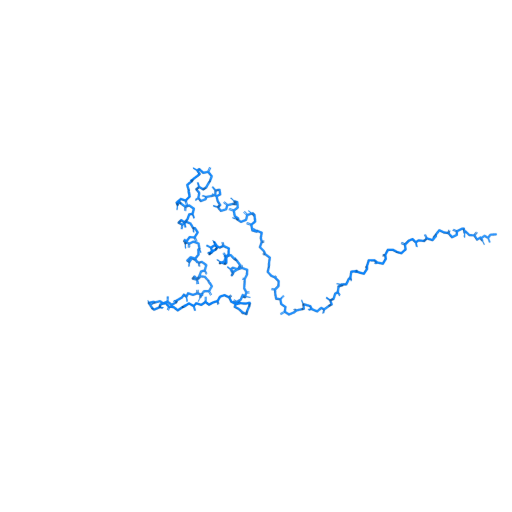4.321 -0.145 9.028 1.00 82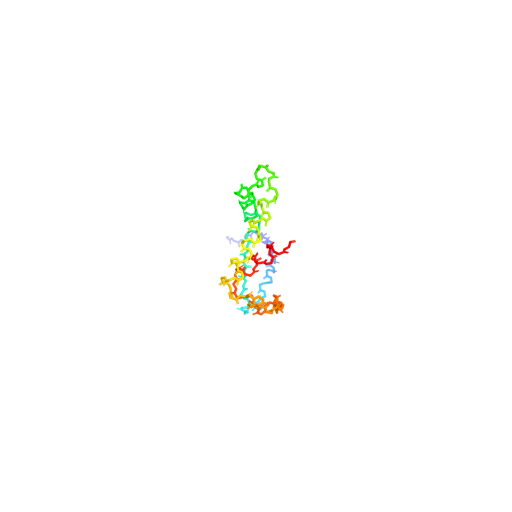.94 83 THR A C 1
ATOM 681 O O . THR A 1 83 ? -13.354 0.542 9.360 1.00 82.94 83 THR A O 1
ATOM 684 N N . ALA A 1 84 ? -15.491 0.406 8.689 1.00 77.00 84 ALA A N 1
ATOM 685 C CA . ALA A 1 84 ? -15.702 1.859 8.646 1.00 77.00 84 ALA A CA 1
ATOM 686 C C . ALA A 1 84 ? -15.313 2.562 9.963 1.00 77.00 84 ALA A C 1
ATOM 688 O O . ALA A 1 84 ? -14.720 3.631 9.942 1.00 77.00 84 ALA A O 1
ATOM 689 N N . THR A 1 85 ? -15.534 1.904 11.103 1.00 78.88 85 THR A N 1
ATOM 690 C CA . THR A 1 85 ? -15.152 2.392 12.437 1.00 78.88 85 THR A CA 1
ATOM 691 C C . THR A 1 85 ? -13.641 2.471 12.673 1.00 78.88 85 THR A C 1
ATOM 693 O O . THR A 1 85 ? -13.192 3.238 13.517 1.00 78.88 85 THR A O 1
ATOM 696 N N . THR A 1 86 ? -12.841 1.690 11.942 1.00 78.94 86 THR A N 1
ATOM 697 C CA . THR A 1 86 ? -11.370 1.703 12.057 1.00 78.94 86 THR A CA 1
ATOM 698 C C . THR A 1 86 ? -10.712 2.769 11.186 1.00 78.94 86 THR A C 1
ATOM 700 O O . THR A 1 86 ? -9.530 3.057 11.368 1.00 78.94 86 THR A O 1
ATOM 703 N N . ILE A 1 87 ? -11.454 3.352 10.239 1.00 83.50 87 ILE A N 1
ATOM 704 C CA . ILE A 1 87 ? -10.944 4.359 9.309 1.00 83.50 87 ILE A CA 1
ATOM 705 C C . ILE A 1 87 ? -10.933 5.708 10.025 1.00 83.50 87 ILE A C 1
ATOM 707 O O . ILE A 1 87 ? -11.901 6.460 10.000 1.00 83.50 87 ILE A O 1
ATOM 711 N N . THR A 1 88 ? -9.811 6.018 10.667 1.00 84.94 88 THR A N 1
ATOM 712 C CA . THR A 1 88 ? -9.594 7.323 11.312 1.00 84.94 88 THR A CA 1
ATOM 713 C C . THR A 1 88 ? -8.867 8.314 10.408 1.00 84.94 88 THR A C 1
ATOM 715 O O . THR A 1 88 ? -8.885 9.514 10.658 1.00 84.94 88 THR A O 1
ATOM 718 N N . GLU A 1 89 ? -8.201 7.824 9.361 1.00 85.69 89 GLU A N 1
ATOM 719 C CA . GLU A 1 89 ? -7.324 8.621 8.510 1.00 85.69 89 GLU A CA 1
ATOM 720 C C . GLU A 1 89 ? -7.372 8.199 7.039 1.00 85.69 89 GLU A C 1
ATOM 722 O O . GLU A 1 89 ? -7.562 7.029 6.701 1.00 85.69 89 GLU A O 1
ATOM 727 N N . VAL A 1 90 ? -7.013 9.134 6.154 1.00 89.19 90 VAL A N 1
ATOM 728 C CA . VAL A 1 90 ? -6.859 8.914 4.704 1.00 89.19 90 VAL A CA 1
ATOM 729 C C . VAL A 1 90 ? -5.897 7.758 4.381 1.00 89.19 90 VAL A C 1
ATOM 731 O O . VAL A 1 90 ? -6.058 7.049 3.389 1.00 89.19 90 VAL A O 1
ATOM 734 N N . ARG A 1 91 ? -4.897 7.509 5.237 1.00 90.00 91 ARG A N 1
ATOM 735 C CA . ARG A 1 91 ? -3.914 6.428 5.055 1.00 90.00 91 ARG A CA 1
ATOM 736 C C . ARG A 1 91 ? -4.547 5.029 5.010 1.00 90.00 91 ARG A C 1
ATOM 738 O O . ARG A 1 91 ? -3.963 4.146 4.382 1.00 90.00 91 ARG A O 1
ATOM 745 N N . PHE A 1 92 ? -5.722 4.822 5.610 1.00 89.12 92 PHE A N 1
ATOM 746 C CA . PHE A 1 92 ? -6.464 3.563 5.484 1.00 89.12 92 PHE A CA 1
ATOM 747 C C . PHE A 1 92 ? -7.006 3.348 4.067 1.00 89.12 92 PHE A C 1
ATOM 749 O O . PHE A 1 92 ? -7.000 2.219 3.586 1.00 89.12 92 PHE A O 1
ATOM 756 N N . LEU A 1 93 ? -7.384 4.412 3.352 1.00 89.94 93 LEU A N 1
ATOM 757 C CA . LEU A 1 93 ? -7.814 4.302 1.955 1.00 89.94 93 LEU A CA 1
ATOM 758 C C . LEU A 1 93 ? -6.635 3.893 1.061 1.00 89.94 93 LEU A C 1
ATOM 760 O O . LEU A 1 93 ? -6.785 3.057 0.174 1.00 89.94 93 LEU A O 1
ATOM 764 N N . HIS A 1 94 ? -5.433 4.411 1.339 1.00 91.25 94 HIS A N 1
ATOM 765 C CA . HIS A 1 94 ? -4.222 3.942 0.658 1.00 91.25 94 HIS A CA 1
ATOM 766 C C . HIS A 1 94 ? -3.943 2.463 0.937 1.00 91.25 94 HIS A C 1
ATOM 768 O O . HIS A 1 94 ? -3.490 1.756 0.044 1.00 91.25 94 HIS A O 1
ATOM 774 N N . LEU A 1 95 ? -4.195 1.990 2.160 1.00 90.38 95 LEU A N 1
ATOM 775 C CA . LEU A 1 95 ? -4.015 0.586 2.513 1.00 90.38 95 LEU A CA 1
ATOM 776 C C . LEU A 1 95 ? -4.883 -0.313 1.624 1.00 90.38 95 LEU A C 1
ATOM 778 O O . LEU A 1 95 ? -4.342 -1.213 0.993 1.00 90.38 95 LEU A O 1
ATOM 782 N N . VAL A 1 96 ? -6.179 0.001 1.513 1.00 89.19 96 VAL A N 1
ATOM 783 C CA . VAL A 1 96 ? -7.130 -0.728 0.656 1.00 89.19 96 VAL A CA 1
ATOM 784 C C . VAL A 1 96 ? -6.685 -0.706 -0.810 1.00 89.19 96 VAL A C 1
ATOM 786 O O . VAL A 1 96 ? -6.696 -1.743 -1.469 1.00 89.19 96 VAL A O 1
ATOM 789 N N . LEU A 1 97 ? -6.217 0.447 -1.299 1.00 91.50 97 LEU A N 1
ATOM 790 C CA . LEU A 1 97 ? -5.737 0.592 -2.675 1.00 91.50 97 LEU A CA 1
ATOM 791 C C . LEU A 1 97 ? -4.530 -0.308 -2.988 1.00 91.50 97 LEU A C 1
ATOM 793 O O . LEU A 1 97 ? -4.467 -0.878 -4.068 1.00 91.50 97 LEU A O 1
ATOM 797 N N . TYR A 1 98 ? -3.565 -0.425 -2.071 1.00 90.88 98 TYR A N 1
ATOM 798 C CA . TYR A 1 98 ? -2.362 -1.245 -2.283 1.00 90.88 98 TYR A CA 1
ATOM 799 C C . TYR A 1 98 ? -2.570 -2.740 -1.996 1.00 90.88 98 TYR A C 1
ATOM 801 O O . TYR A 1 98 ? -1.681 -3.533 -2.313 1.00 90.88 98 TYR A O 1
ATOM 809 N N . THR A 1 99 ? -3.678 -3.123 -1.351 1.00 87.38 99 THR A N 1
ATOM 810 C CA . THR A 1 99 ? -4.055 -4.533 -1.147 1.00 87.38 99 THR A CA 1
ATOM 811 C C . THR A 1 99 ? -4.880 -5.128 -2.283 1.00 87.38 99 THR A C 1
ATOM 813 O O . THR A 1 99 ? -4.970 -6.353 -2.338 1.00 87.38 99 THR A O 1
ATOM 816 N N . ALA A 1 100 ? -5.504 -4.287 -3.113 1.00 76.81 100 ALA A N 1
ATOM 817 C CA . ALA A 1 100 ? -6.254 -4.703 -4.298 1.00 76.81 100 ALA A CA 1
ATOM 818 C C . ALA A 1 100 ? -5.320 -5.292 -5.366 1.00 76.81 100 ALA A C 1
ATOM 820 O O . ALA A 1 100 ? -5.733 -6.287 -5.998 1.00 76.81 100 ALA A O 1
#

Nearest PDB structures (foldseek):
  7nfx-assembly1_u  TM=9.379E-01  e=5.275E-04  Homo sapiens
  7obq-assem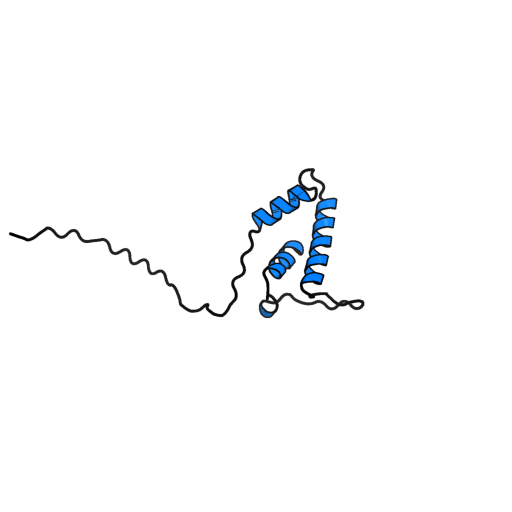bly1_u  TM=9.340E-01  e=6.321E-04  Canis lupus familiaris
  7obr-assembly1_u  TM=9.365E-01  e=1.087E-03  Canis lupus familiaris
  6frk-assembly1_u  TM=9.367E-01  e=2.380E-03  Canis lupus familiaris

Foldseek 3Di:
DDDDDDPDDDDPPPPPPPPVPPPPQDDADDDLVVVVVVLCCVQCVVVPPPVSSLVVLVVLLVVLCVVLVVDQDDPDGRDDDDDSVSPPDNSVVVNVVSVD

Sequence (100 aa):
MGKESEVSAMEIDDKKSTAPDQINNPKFSINVLQLLKSSQMQHGLRFGDYTRYRRYCTARLRRLYKSLKFTHGRGKYNKRAITATTITEVRFLHLVLYTA

Solvent-accessible surface area (backbone atoms only — not comparable to full-atom values): 6682 Å² total; per-residue (Å²): 137,90,83,82,81,88,76,81,76,82,81,77,84,76,77,73,79,74,69,92,80,72,92,87,62,91,85,73,84,79,66,63,67,64,55,49,52,54,50,36,53,73,37,34,46,71,78,67,34,59,68,53,34,52,53,47,40,55,54,49,44,56,50,48,27,59,76,68,69,63,60,42,60,93,83,63,85,44,91,75,81,91,48,81,90,71,57,84,50,64,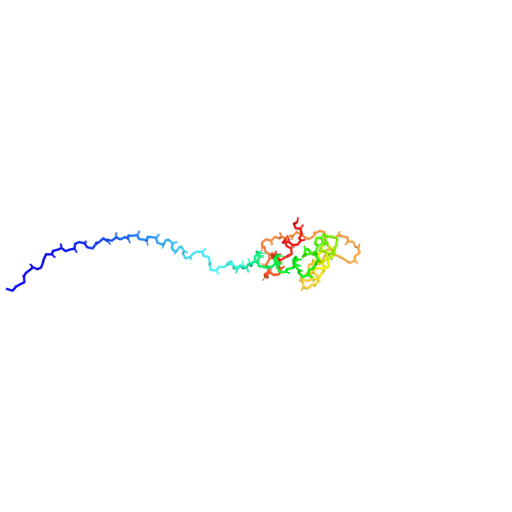66,52,58,52,46,56,64,61,70,108

Secondary structure (DSSP, 8-state):
-------------------S--SSS------HHHHHHHHHHHTTGGGT-HHHHHHHHHHHHHHHHHHTT--S-SSS-------GGG--SHHHHHHHHHH-

InterPro domains:
  IPR026258 Signal recognition particle subunit SRP68 [PF16969] (45-100)
  IPR026258 Signal recognition particle subunit SRP68 [PTHR12860] (13-100)
  IPR038253 SRP68, N-terminal domain superfamily [G3DSA:1.10.3450.40] (26-100)